Protein AF-A0A6M1LN65-F1 (afdb_monomer)

Foldseek 3Di:
DPPPPQLVVLQPDDPVVLLVVLLVLLVVLQVVCCVPVNLEAPPQQVSQQVSLLVSCSRHNLVSSLSSQVNSLVCSCVRRQDDDPPDDGDDPVVVCCSVVSSVVSNVSSVVSRVVNVVVVVVVVD

InterPro domains:
  IPR025201 Sensor protein KdpD, transmembrane domain [PF13493] (20-112)
  IPR038318 KdpD, transmembrane domain superfamily [G3DSA:1.20.120.620] (16-117)

Structure (mmCIF, N/CA/C/O backbone):
data_AF-A0A6M1LN65-F1
#
_entry.id   AF-A0A6M1LN65-F1
#
loop_
_atom_site.group_PDB
_atom_site.id
_atom_site.type_symbol
_atom_site.label_atom_id
_atom_site.label_alt_id
_atom_site.label_comp_id
_atom_site.label_asym_id
_atom_site.label_entity_id
_atom_site.label_seq_id
_atom_site.pdbx_PDB_ins_code
_atom_site.Cartn_x
_atom_site.Cartn_y
_atom_site.Cartn_z
_atom_site.occupancy
_atom_site.B_iso_or_equiv
_atom_site.auth_seq_id
_atom_site.auth_comp_id
_atom_site.auth_asym_id
_atom_site.auth_atom_id
_atom_site.pdbx_PDB_model_num
ATOM 1 N N . MET A 1 1 ? -26.475 15.615 11.335 1.00 43.66 1 MET A N 1
ATOM 2 C CA . MET A 1 1 ? -25.288 14.949 11.918 1.00 43.66 1 MET A CA 1
ATOM 3 C C . MET A 1 1 ? -25.515 13.437 11.875 1.00 43.66 1 MET A C 1
ATOM 5 O O . MET A 1 1 ? -26.125 12.902 12.783 1.00 43.66 1 MET A O 1
ATOM 9 N N . THR A 1 2 ? -25.137 12.756 10.789 1.00 49.88 2 THR A N 1
ATOM 10 C CA . THR A 1 2 ? -25.437 11.315 10.561 1.00 49.88 2 THR A CA 1
ATOM 11 C C . THR A 1 2 ? -24.283 10.560 9.874 1.00 49.88 2 THR A C 1
ATOM 13 O O . THR A 1 2 ? -24.474 9.468 9.353 1.00 49.88 2 THR A O 1
ATOM 16 N N . GLY A 1 3 ? -23.068 11.126 9.862 1.00 47.81 3 GLY A N 1
ATOM 17 C CA . GLY A 1 3 ? -21.916 10.560 9.139 1.00 47.81 3 GLY A CA 1
ATOM 18 C C . GLY A 1 3 ? -20.999 9.630 9.947 1.00 47.81 3 GLY A C 1
ATOM 19 O O . GLY A 1 3 ? -20.240 8.872 9.352 1.00 47.81 3 GLY A O 1
ATOM 20 N N . GLY A 1 4 ? -2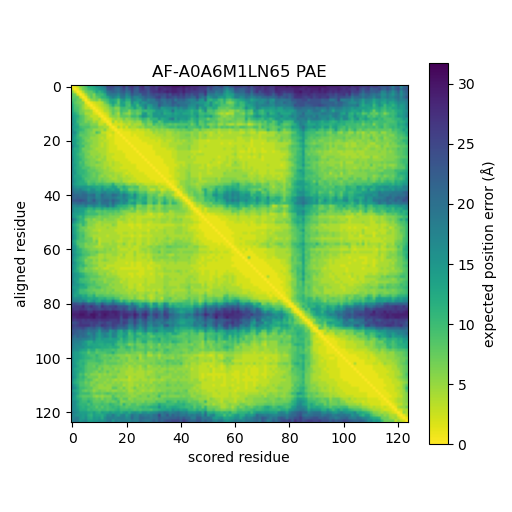1.056 9.654 11.285 1.00 52.62 4 GLY A N 1
ATOM 21 C CA . GLY A 1 4 ? -20.113 8.906 12.136 1.00 52.62 4 GLY A CA 1
ATOM 22 C C . GLY A 1 4 ? -20.370 7.394 12.206 1.00 52.62 4 GLY A C 1
ATOM 23 O O . GLY A 1 4 ? -19.439 6.604 12.357 1.00 52.62 4 GLY A O 1
ATOM 24 N N . SER A 1 5 ? -21.624 6.965 12.035 1.00 58.03 5 SER A N 1
ATOM 25 C CA . SER A 1 5 ? -22.054 5.577 12.261 1.00 58.03 5 SER A CA 1
ATOM 26 C C . SER A 1 5 ? -21.466 4.584 11.249 1.00 58.03 5 SER A C 1
ATOM 28 O O . SER A 1 5 ? -21.145 3.449 11.603 1.00 58.03 5 SER A O 1
ATOM 30 N N . SER A 1 6 ? -21.291 5.002 9.991 1.00 61.94 6 SER A N 1
ATOM 31 C CA . SER A 1 6 ? -20.854 4.111 8.905 1.00 61.94 6 SER A CA 1
ATOM 32 C C . SER A 1 6 ? -19.365 3.761 8.967 1.00 61.94 6 SER A C 1
ATOM 34 O O . SER A 1 6 ? -18.988 2.637 8.634 1.00 61.94 6 SER A O 1
ATOM 36 N N . LEU A 1 7 ? -18.519 4.680 9.444 1.00 59.16 7 LEU A N 1
ATOM 37 C CA . LEU A 1 7 ? -17.071 4.457 9.562 1.00 59.16 7 LEU A CA 1
ATOM 38 C C . LEU A 1 7 ? -16.752 3.413 10.640 1.00 59.16 7 LEU A C 1
ATOM 40 O O . LEU A 1 7 ? -15.980 2.478 10.417 1.00 59.16 7 LEU A O 1
ATOM 44 N N . LEU A 1 8 ? -17.428 3.506 11.787 1.00 63.25 8 LEU A N 1
ATOM 45 C CA . LEU A 1 8 ? -17.297 2.529 12.868 1.00 63.25 8 LEU A CA 1
ATOM 46 C C . LEU A 1 8 ? -17.905 1.168 12.499 1.00 63.25 8 LEU A C 1
ATOM 48 O O . LEU A 1 8 ? -17.381 0.135 12.913 1.00 63.25 8 LEU A O 1
ATOM 52 N N . ALA A 1 9 ? -18.972 1.139 11.693 1.00 68.31 9 ALA A N 1
ATOM 53 C CA . ALA A 1 9 ? -19.593 -0.107 11.242 1.00 68.31 9 ALA A CA 1
ATOM 54 C C . ALA A 1 9 ? -18.656 -0.939 10.346 1.00 68.31 9 ALA A C 1
ATOM 56 O O . ALA A 1 9 ? -18.537 -2.154 10.533 1.00 68.31 9 ALA A O 1
ATOM 57 N N . MET A 1 10 ? -17.919 -0.303 9.428 1.00 67.12 10 MET A N 1
ATOM 58 C CA . MET A 1 10 ? -16.920 -0.995 8.599 1.00 67.12 10 MET A CA 1
ATOM 59 C C . MET A 1 10 ? -15.764 -1.558 9.441 1.00 67.12 10 MET A C 1
ATOM 61 O O . MET A 1 10 ? -15.324 -2.692 9.221 1.00 67.12 10 MET A O 1
ATOM 65 N N . ARG A 1 11 ? -15.363 -0.834 10.497 1.00 68.88 11 ARG A N 1
ATOM 66 C CA . ARG A 1 11 ? -14.408 -1.290 11.521 1.00 68.88 11 ARG A CA 1
ATOM 67 C C . ARG A 1 11 ? -14.947 -2.362 12.477 1.00 68.88 11 ARG A C 1
ATOM 69 O O . ARG A 1 11 ? -14.202 -2.788 13.361 1.00 68.88 11 ARG A O 1
ATOM 76 N N . ARG A 1 12 ? -16.176 -2.862 12.308 1.00 70.50 12 ARG A N 1
ATOM 77 C CA . ARG A 1 12 ? -16.724 -4.014 13.061 1.00 70.50 12 ARG A CA 1
ATOM 78 C C . ARG A 1 12 ? -16.833 -5.296 12.235 1.00 70.50 12 ARG A C 1
ATOM 80 O O . ARG A 1 12 ? -17.081 -6.358 12.794 1.00 70.50 12 ARG A O 1
ATOM 87 N N . LEU A 1 13 ? -16.578 -5.240 10.926 1.00 74.25 13 LEU A N 1
ATOM 88 C CA . LEU A 1 13 ? -16.594 -6.426 10.064 1.00 74.25 13 LEU A CA 1
ATOM 89 C C . LEU A 1 13 ? -15.501 -7.438 10.461 1.00 74.25 13 LEU A C 1
ATOM 91 O O . LEU A 1 13 ? -14.431 -7.029 10.915 1.00 74.25 13 LEU A O 1
ATOM 95 N N . PRO A 1 14 ? -15.698 -8.750 10.261 1.00 80.69 14 PRO A N 1
ATOM 96 C CA . PRO A 1 14 ? -14.643 -9.734 10.491 1.00 80.69 14 PRO A CA 1
ATOM 97 C C . PRO A 1 14 ? -13.422 -9.439 9.607 1.00 80.69 14 PRO A C 1
ATOM 99 O O . PRO A 1 14 ? -13.568 -9.022 8.454 1.00 80.69 14 PRO A O 1
ATOM 102 N N . ARG A 1 15 ? -12.213 -9.666 10.144 1.00 76.62 15 ARG A N 1
ATOM 103 C CA . ARG A 1 15 ? -10.931 -9.294 9.504 1.00 76.62 15 ARG A CA 1
ATOM 104 C C . ARG A 1 15 ? -10.831 -9.761 8.045 1.00 76.62 15 ARG A C 1
ATOM 106 O O . ARG A 1 15 ? -10.432 -8.977 7.193 1.00 76.62 15 ARG A O 1
ATOM 113 N N . GLY A 1 16 ? -11.292 -10.978 7.741 1.00 79.31 16 GLY A N 1
ATOM 114 C CA . GLY A 1 16 ? -11.280 -11.526 6.378 1.00 79.31 16 GLY A CA 1
ATOM 115 C C . GLY A 1 16 ? -12.089 -10.707 5.364 1.00 79.31 16 GLY A C 1
ATOM 116 O O . GLY A 1 16 ? -11.608 -10.452 4.265 1.00 79.31 16 GLY A O 1
ATOM 117 N N . ARG A 1 17 ? -13.279 -10.211 5.739 1.00 84.00 17 ARG A N 1
ATOM 118 C CA . ARG A 1 17 ? -14.097 -9.370 4.843 1.00 84.00 17 ARG A CA 1
ATOM 119 C C . ARG A 1 17 ? -13.441 -8.019 4.583 1.00 84.00 17 ARG A C 1
ATOM 121 O O . ARG A 1 17 ? -13.524 -7.515 3.471 1.00 84.00 17 ARG A O 1
ATOM 128 N N . ARG A 1 18 ? -12.752 -7.453 5.577 1.00 82.94 18 ARG A N 1
ATOM 129 C CA . ARG A 1 18 ? -12.020 -6.192 5.398 1.00 82.94 18 ARG A CA 1
ATOM 130 C C . ARG A 1 18 ? -10.836 -6.348 4.454 1.00 82.94 18 ARG A C 1
ATOM 132 O O . ARG A 1 18 ? -10.652 -5.497 3.596 1.00 82.94 18 ARG A O 1
ATOM 139 N N . CYS A 1 19 ? -10.083 -7.443 4.560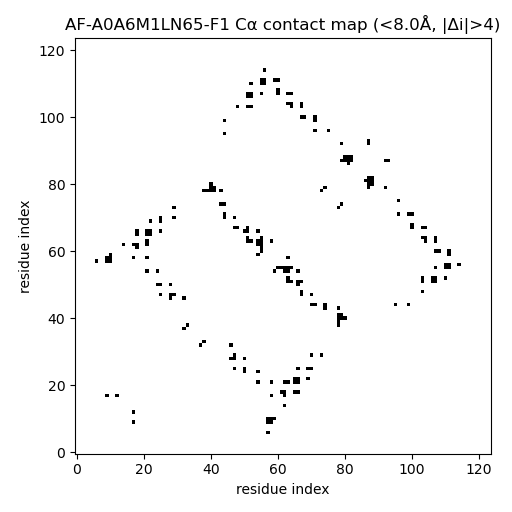 1.00 82.56 19 CYS A N 1
ATOM 140 C CA . CYS A 1 19 ? -9.011 -7.729 3.606 1.00 82.56 19 CYS A CA 1
ATOM 141 C C . CYS A 1 19 ? -9.554 -7.952 2.188 1.00 82.56 19 CYS A C 1
ATOM 143 O O . CYS A 1 19 ? -8.933 -7.5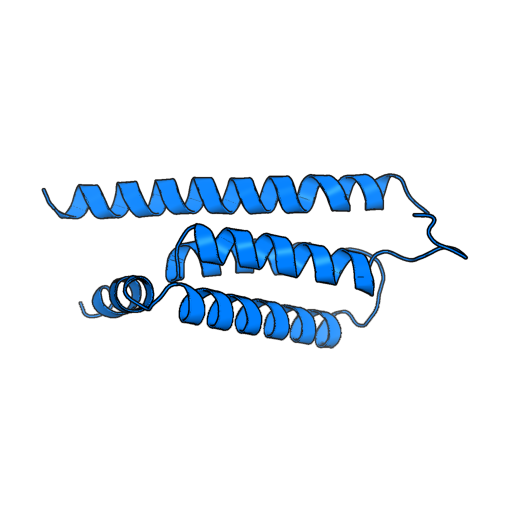13 1.229 1.00 82.56 19 CYS A O 1
ATOM 145 N N . LEU A 1 20 ? -10.733 -8.567 2.047 1.00 87.00 20 LEU A N 1
ATOM 146 C CA . LEU A 1 20 ? -11.382 -8.741 0.745 1.00 87.00 20 LEU A CA 1
ATOM 147 C C . LEU A 1 20 ? -11.793 -7.390 0.139 1.00 87.00 20 LEU A C 1
ATOM 149 O O . LEU A 1 20 ? -11.504 -7.132 -1.024 1.00 87.00 20 LEU A O 1
ATOM 153 N N . ILE A 1 21 ? -12.382 -6.491 0.935 1.00 86.38 21 ILE A N 1
ATOM 154 C CA . ILE A 1 21 ? -12.697 -5.123 0.491 1.00 86.38 21 ILE A CA 1
ATOM 155 C C . ILE A 1 21 ? -11.413 -4.382 0.095 1.00 86.38 21 ILE A C 1
ATOM 157 O O . ILE A 1 21 ? -11.362 -3.797 -0.981 1.00 86.38 21 ILE A O 1
ATOM 161 N N . ALA A 1 22 ? -10.363 -4.458 0.916 1.00 85.88 22 ALA A N 1
ATOM 162 C CA . ALA A 1 22 ? -9.057 -3.878 0.608 1.00 85.88 22 ALA A CA 1
ATOM 163 C C . ALA A 1 22 ? -8.484 -4.414 -0.718 1.00 85.88 22 ALA A C 1
ATOM 165 O O . ALA A 1 22 ? -8.005 -3.636 -1.540 1.00 85.88 22 ALA A O 1
ATOM 166 N N . ALA A 1 23 ? -8.594 -5.724 -0.963 1.00 86.44 23 ALA A N 1
ATOM 167 C CA . ALA A 1 23 ? -8.171 -6.341 -2.217 1.00 86.44 23 ALA A CA 1
ATOM 168 C C . ALA A 1 23 ? -8.934 -5.767 -3.417 1.00 86.44 23 ALA A C 1
ATOM 170 O O . ALA A 1 23 ? -8.320 -5.377 -4.406 1.00 86.44 23 ALA A O 1
ATOM 171 N N . VAL A 1 24 ? -10.264 -5.668 -3.318 1.00 90.44 24 VAL A N 1
ATOM 172 C CA . VAL A 1 24 ? -11.112 -5.111 -4.382 1.00 90.44 24 VAL A CA 1
ATOM 173 C C . VAL A 1 24 ? -10.754 -3.652 -4.661 1.00 90.44 24 VAL A C 1
ATOM 175 O O . VAL A 1 24 ? -10.602 -3.275 -5.817 1.00 90.44 24 VAL A O 1
ATOM 178 N N . VAL A 1 25 ? -10.558 -2.838 -3.622 1.00 88.62 25 VAL A N 1
ATOM 179 C CA . VAL A 1 25 ? -10.170 -1.424 -3.754 1.00 88.62 25 VAL A CA 1
ATOM 180 C C . VAL A 1 25 ? -8.838 -1.282 -4.496 1.00 88.62 25 VAL A C 1
ATOM 182 O O . VAL A 1 25 ? -8.722 -0.468 -5.415 1.00 88.62 25 VAL A O 1
ATOM 185 N N . ILE A 1 26 ? -7.843 -2.100 -4.148 1.00 87.56 26 ILE A N 1
ATOM 186 C CA . ILE A 1 26 ? -6.539 -2.102 -4.820 1.00 87.56 26 ILE A CA 1
ATOM 187 C C . ILE A 1 26 ? -6.651 -2.584 -6.267 1.00 87.56 26 ILE A C 1
ATOM 189 O O . ILE A 1 26 ? -6.082 -1.949 -7.152 1.00 87.56 26 ILE A O 1
ATOM 193 N N . LEU A 1 27 ? -7.429 -3.635 -6.536 1.00 87.31 27 LEU A N 1
ATOM 194 C CA . LEU A 1 27 ? -7.664 -4.128 -7.896 1.00 87.31 27 LEU A CA 1
ATOM 195 C C . LEU A 1 27 ? -8.355 -3.085 -8.780 1.00 87.31 27 LEU A C 1
ATOM 197 O O . LEU A 1 27 ? -7.954 -2.886 -9.924 1.00 87.31 27 LEU A O 1
ATOM 201 N N . VAL A 1 28 ? -9.353 -2.377 -8.248 1.00 89.00 28 VAL A N 1
ATOM 202 C CA . VAL A 1 28 ? -10.030 -1.284 -8.962 1.00 89.00 28 VAL A CA 1
ATOM 203 C C . VAL A 1 28 ? -9.057 -0.141 -9.242 1.00 89.00 28 VAL A C 1
ATOM 205 O O . VAL A 1 28 ? -9.050 0.404 -10.341 1.00 89.00 28 VAL A O 1
ATOM 208 N N . THR A 1 29 ? -8.192 0.188 -8.284 1.00 87.25 29 THR A N 1
ATOM 209 C CA . THR A 1 29 ? -7.173 1.237 -8.443 1.00 87.25 29 THR A CA 1
ATOM 210 C C . THR A 1 29 ? -6.140 0.853 -9.494 1.00 87.25 29 THR A C 1
ATOM 212 O O . THR A 1 29 ? -5.767 1.678 -10.325 1.00 87.25 29 THR A O 1
ATOM 215 N N . PHE A 1 30 ? -5.719 -0.411 -9.504 1.00 84.25 30 PHE A N 1
ATOM 216 C CA . PHE A 1 30 ? -4.845 -0.963 -10.530 1.00 84.25 30 PHE A CA 1
ATOM 217 C C . PHE A 1 30 ? -5.501 -0.881 -11.914 1.00 84.25 30 PHE A C 1
ATOM 219 O O . PHE A 1 30 ? -4.899 -0.349 -12.844 1.00 84.25 30 PHE A O 1
ATOM 226 N N . ALA A 1 31 ? -6.750 -1.335 -12.047 1.00 85.94 31 ALA A N 1
ATOM 227 C CA . ALA A 1 31 ? -7.488 -1.271 -13.307 1.00 85.94 31 ALA A CA 1
ATOM 228 C C . ALA A 1 31 ? -7.648 0.174 -13.803 1.00 85.94 31 ALA A C 1
ATOM 230 O O . ALA A 1 31 ? -7.434 0.451 -14.981 1.00 85.94 31 ALA A O 1
ATOM 231 N N . LEU A 1 32 ? -7.955 1.108 -12.898 1.00 85.81 32 LEU A N 1
ATOM 232 C CA . LEU A 1 32 ? -8.073 2.529 -13.214 1.00 85.81 32 LEU A CA 1
ATOM 233 C C . LEU A 1 32 ? -6.731 3.124 -13.664 1.00 85.81 32 LEU A C 1
ATOM 235 O O . LEU A 1 32 ? -6.683 3.854 -14.650 1.00 85.81 32 LEU A O 1
ATOM 239 N N . ARG A 1 33 ? -5.629 2.768 -12.993 1.00 83.62 33 ARG A N 1
ATOM 240 C CA . ARG A 1 33 ? -4.271 3.168 -13.392 1.00 83.62 33 ARG A CA 1
ATOM 241 C C . ARG A 1 33 ? -3.966 2.699 -14.807 1.00 83.62 33 ARG A C 1
ATOM 243 O O . ARG A 1 33 ? -3.520 3.504 -15.619 1.00 83.62 33 ARG A O 1
ATOM 250 N N . VAL A 1 34 ? -4.214 1.423 -15.104 1.00 82.88 34 VAL A N 1
ATOM 251 C CA . VAL A 1 34 ? -3.983 0.849 -16.439 1.00 82.88 34 VAL A CA 1
ATOM 252 C C . VAL A 1 34 ? -4.866 1.524 -17.489 1.00 82.88 34 VAL A C 1
ATOM 254 O O . VAL A 1 34 ? -4.390 1.814 -18.581 1.00 82.88 34 VAL A O 1
ATOM 257 N N . ALA A 1 35 ? -6.121 1.837 -17.164 1.00 85.50 35 ALA A N 1
ATOM 258 C CA . ALA A 1 35 ? -7.027 2.514 -18.087 1.00 85.50 35 ALA A CA 1
ATOM 259 C C . ALA A 1 35 ? -6.591 3.955 -18.423 1.00 85.50 35 ALA A C 1
ATOM 261 O O . ALA A 1 35 ? -6.795 4.395 -19.550 1.00 85.50 35 ALA A O 1
ATOM 262 N N . ILE A 1 36 ? -5.996 4.685 -17.470 1.00 83.44 36 ILE A N 1
ATOM 263 C CA . ILE A 1 36 ? -5.606 6.096 -17.649 1.00 83.44 36 ILE A CA 1
ATOM 264 C C . ILE A 1 36 ? -4.196 6.234 -18.239 1.00 83.44 36 ILE A C 1
ATOM 266 O O . ILE A 1 36 ? -3.981 7.035 -19.144 1.00 83.44 36 ILE A O 1
ATOM 270 N N . LEU A 1 37 ? -3.227 5.487 -17.705 1.00 79.38 37 LEU A N 1
ATOM 271 C CA . LEU A 1 37 ? -1.795 5.637 -18.012 1.00 79.38 37 LEU A CA 1
ATOM 272 C C . LEU A 1 37 ? -1.262 4.522 -18.926 1.00 79.38 37 LEU A C 1
ATOM 274 O O . LEU A 1 37 ? -0.096 4.535 -19.320 1.00 79.38 37 LEU A O 1
ATOM 278 N N . GLY A 1 38 ? -2.095 3.535 -19.259 1.00 75.06 38 GLY A N 1
ATOM 279 C CA . GLY A 1 38 ? -1.680 2.361 -20.017 1.00 75.06 38 GLY A CA 1
ATOM 280 C C . GLY A 1 38 ? -0.709 1.465 -19.243 1.00 75.06 38 GLY A C 1
ATOM 281 O O . GLY A 1 38 ? -0.597 1.515 -18.014 1.00 75.06 38 GLY A O 1
ATOM 282 N N . TRP A 1 39 ? 0.020 0.635 -19.988 1.00 75.56 39 TRP A N 1
ATOM 283 C CA . TRP A 1 39 ? 1.047 -0.283 -19.477 1.00 75.56 39 TRP A CA 1
ATOM 284 C C . TRP A 1 39 ? 2.433 0.362 -19.359 1.00 75.56 39 TRP A C 1
ATOM 286 O O . TRP A 1 39 ? 3.436 -0.340 -19.318 1.00 75.56 39 TRP A O 1
ATOM 296 N N . GLN A 1 40 ? 2.510 1.695 -19.323 1.00 68.12 40 GLN A N 1
ATOM 297 C CA . GLN A 1 40 ? 3.798 2.380 -19.316 1.00 68.12 40 GLN A CA 1
ATOM 298 C C . GLN A 1 40 ? 4.584 2.081 -18.022 1.00 68.12 40 GLN A C 1
ATOM 300 O O . GLN A 1 40 ? 3.998 2.158 -16.926 1.00 68.12 40 GLN A O 1
ATOM 305 N N . PRO A 1 41 ? 5.884 1.748 -18.138 1.00 62.97 41 PRO A N 1
ATOM 306 C CA . PRO A 1 41 ? 6.796 1.690 -17.005 1.00 62.97 41 PRO A CA 1
ATOM 307 C C . PRO A 1 41 ? 7.053 3.116 -16.492 1.00 62.97 41 PRO A C 1
ATOM 309 O O . PRO A 1 41 ? 7.199 4.058 -17.270 1.00 62.97 41 PRO A O 1
ATOM 312 N N . GLY A 1 42 ? 7.035 3.292 -15.169 1.00 60.44 42 GLY A N 1
ATOM 313 C CA . GLY A 1 42 ? 7.157 4.598 -14.504 1.00 60.44 42 GLY A CA 1
ATOM 314 C C . GLY A 1 42 ? 5.887 5.060 -13.772 1.00 60.44 42 GLY A C 1
ATOM 315 O O . GLY A 1 42 ? 4.757 4.720 -14.128 1.00 60.44 42 GLY A O 1
ATOM 316 N N . GLY A 1 43 ? 6.066 5.788 -12.661 1.00 61.53 43 GLY A N 1
ATOM 317 C CA . GLY A 1 43 ? 4.963 6.331 -11.844 1.00 61.53 43 GLY A CA 1
ATOM 318 C C . GLY A 1 43 ? 4.030 5.283 -11.214 1.00 61.53 43 GLY A C 1
ATOM 319 O O . GLY A 1 43 ? 2.955 5.627 -10.724 1.00 61.53 43 GLY A O 1
ATOM 320 N N . ALA A 1 44 ? 4.427 4.007 -11.220 1.00 62.41 44 ALA A N 1
ATOM 321 C CA . ALA A 1 44 ? 3.597 2.851 -10.882 1.00 62.41 44 ALA A CA 1
ATOM 322 C C . ALA A 1 44 ? 2.946 2.926 -9.495 1.00 62.41 44 ALA A C 1
ATOM 324 O O . ALA A 1 44 ? 1.823 2.472 -9.317 1.00 62.41 44 ALA A O 1
ATOM 325 N N . TYR A 1 45 ? 3.635 3.526 -8.531 1.00 65.56 45 TYR A N 1
ATOM 326 C CA . TYR A 1 45 ? 3.302 3.442 -7.111 1.00 65.56 45 TYR A CA 1
ATOM 327 C C . TYR A 1 45 ? 2.416 4.591 -6.596 1.00 65.56 45 TYR A C 1
ATOM 329 O O . TYR A 1 45 ? 1.752 4.456 -5.567 1.00 65.56 45 TYR A O 1
ATOM 337 N N . LEU A 1 46 ? 2.370 5.714 -7.323 1.00 71.19 46 LEU A N 1
ATOM 338 C CA . LEU A 1 46 ? 1.671 6.944 -6.925 1.00 71.19 46 LEU A CA 1
ATOM 339 C C . LEU A 1 46 ? 0.177 6.761 -6.598 1.00 71.19 46 LEU A C 1
ATOM 341 O O . LEU A 1 46 ? -0.240 7.249 -5.549 1.00 71.19 46 LEU A O 1
ATOM 345 N N . PRO A 1 47 ? -0.640 6.064 -7.414 1.00 77.62 47 PRO A N 1
ATOM 346 C CA . PRO A 1 47 ? -2.069 5.932 -7.128 1.00 77.62 47 PRO A CA 1
ATOM 347 C C . PRO A 1 47 ? -2.367 4.953 -5.983 1.00 77.62 47 PRO A C 1
ATOM 349 O O . PRO A 1 47 ? -3.435 5.022 -5.376 1.00 77.62 47 PRO A O 1
ATOM 352 N N . PHE A 1 48 ? -1.432 4.060 -5.647 1.00 78.50 48 PHE A N 1
ATOM 353 C CA . PHE A 1 48 ? -1.636 3.072 -4.588 1.00 78.50 48 PHE A CA 1
ATOM 354 C C . PHE A 1 48 ? -1.489 3.676 -3.191 1.00 78.50 48 PHE A C 1
ATOM 356 O O . PHE A 1 48 ? -2.211 3.276 -2.282 1.00 78.50 48 PHE A O 1
ATOM 363 N N . LEU A 1 49 ? -0.618 4.672 -3.012 1.00 80.62 49 LEU A N 1
ATOM 364 C CA . LEU A 1 49 ? -0.381 5.315 -1.716 1.00 80.62 49 LEU A CA 1
ATOM 365 C C . LEU A 1 49 ? -1.640 5.970 -1.102 1.00 80.62 49 LEU A C 1
ATOM 367 O O . LEU A 1 49 ? -1.978 5.623 0.033 1.00 80.62 49 LEU A O 1
ATOM 371 N N . PRO A 1 50 ? -2.393 6.847 -1.802 1.00 83.25 50 PRO A N 1
ATOM 372 C CA . PRO A 1 50 ? -3.619 7.422 -1.245 1.00 83.25 50 PRO A CA 1
ATOM 373 C C . PRO A 1 50 ? -4.679 6.353 -0.968 1.00 83.25 50 PRO A C 1
ATOM 375 O O . PRO A 1 50 ? -5.443 6.477 -0.012 1.00 83.25 50 PRO A O 1
ATOM 378 N N . MET A 1 51 ? -4.696 5.269 -1.746 1.00 85.75 51 MET A N 1
ATOM 379 C CA . MET A 1 51 ? -5.624 4.167 -1.510 1.00 85.75 51 MET A CA 1
ATOM 380 C C . MET A 1 51 ? -5.251 3.331 -0.295 1.00 85.75 51 MET A C 1
ATOM 382 O O . MET A 1 51 ? -6.144 2.947 0.454 1.00 85.75 51 MET A O 1
ATOM 386 N N . VAL A 1 52 ? -3.966 3.118 -0.012 1.00 85.81 52 VAL A N 1
ATOM 387 C CA . VAL A 1 52 ? -3.520 2.510 1.251 1.00 85.81 52 VAL A CA 1
ATOM 388 C C . VAL A 1 52 ? -3.978 3.349 2.442 1.00 85.81 52 VAL A C 1
ATOM 390 O O . VAL A 1 52 ? -4.543 2.802 3.392 1.00 85.81 52 VAL A O 1
ATOM 393 N N . VAL A 1 53 ? -3.805 4.672 2.378 1.00 86.19 53 VAL A N 1
ATOM 394 C CA . VAL A 1 53 ? -4.269 5.590 3.430 1.00 86.19 53 VAL A CA 1
ATOM 395 C C . VAL A 1 53 ? -5.783 5.481 3.602 1.00 86.19 53 VAL A C 1
ATOM 397 O O . VAL A 1 53 ? -6.250 5.215 4.708 1.00 86.19 53 VAL A O 1
ATOM 400 N N . LEU A 1 54 ? -6.553 5.576 2.514 1.00 87.00 54 LEU A N 1
ATOM 401 C CA . LEU A 1 54 ? -8.013 5.464 2.551 1.00 87.00 54 LEU A CA 1
ATOM 402 C C . LEU A 1 54 ? -8.469 4.126 3.153 1.00 87.00 54 LEU A C 1
ATOM 404 O O . LEU A 1 54 ? -9.337 4.087 4.024 1.00 87.00 54 LEU A O 1
ATOM 408 N N . THR A 1 55 ? -7.844 3.027 2.736 1.00 86.19 55 THR A N 1
ATOM 409 C CA . THR A 1 55 ? -8.141 1.684 3.247 1.00 86.19 55 THR A CA 1
ATOM 410 C C . THR A 1 55 ? -7.840 1.589 4.743 1.00 86.19 55 THR A C 1
ATOM 412 O O . THR A 1 55 ? -8.612 0.992 5.494 1.00 86.19 55 THR A O 1
ATOM 415 N N . THR A 1 56 ? -6.759 2.225 5.196 1.00 86.25 56 THR A N 1
ATOM 416 C CA . THR A 1 56 ? -6.366 2.249 6.609 1.00 86.25 56 THR A CA 1
ATOM 417 C C . THR A 1 56 ? -7.342 3.057 7.461 1.00 86.25 56 THR A C 1
ATOM 419 O O . THR A 1 56 ? -7.782 2.579 8.508 1.00 86.25 56 THR A O 1
ATOM 422 N N . VAL A 1 57 ? -7.762 4.235 6.987 1.00 85.56 57 VAL A N 1
ATOM 423 C CA . VAL A 1 57 ? -8.788 5.050 7.659 1.00 85.56 57 VAL A CA 1
ATOM 424 C C . VAL A 1 57 ? -10.079 4.244 7.836 1.00 85.56 57 VAL A C 1
ATOM 426 O O . VAL A 1 57 ? -10.601 4.133 8.947 1.00 85.56 57 VAL A O 1
ATOM 429 N N . LEU A 1 58 ? -10.572 3.637 6.752 1.00 84.25 58 LEU A N 1
ATOM 430 C CA . LEU A 1 58 ? -11.894 3.005 6.710 1.00 84.25 58 LEU A CA 1
ATOM 431 C C . LEU A 1 58 ? -11.945 1.623 7.378 1.00 84.25 58 LEU A C 1
ATOM 433 O O . LEU A 1 58 ? -12.942 1.274 8.010 1.00 84.25 58 LEU A O 1
ATOM 437 N N . LEU A 1 59 ? -10.900 0.808 7.221 1.00 84.06 59 LEU A N 1
ATOM 438 C CA . LEU A 1 59 ? -10.922 -0.614 7.592 1.00 84.06 59 LEU A CA 1
ATOM 439 C C . LEU A 1 59 ? -9.958 -0.959 8.739 1.00 84.06 59 LEU A C 1
ATOM 441 O O . LEU A 1 59 ? -10.144 -1.991 9.402 1.00 84.06 59 LEU A O 1
ATOM 445 N N . GLY A 1 60 ? -8.984 -0.085 9.000 1.00 85.00 60 GLY A N 1
ATOM 446 C CA . GLY A 1 60 ? -7.958 -0.213 10.032 1.00 85.00 60 GLY A CA 1
ATOM 447 C C . GLY A 1 60 ? -6.581 -0.612 9.503 1.00 85.00 60 GLY A C 1
ATOM 448 O O . GLY A 1 60 ? -6.401 -0.920 8.323 1.00 85.00 60 GLY A O 1
ATOM 449 N N . LEU A 1 61 ? -5.614 -0.659 10.420 1.00 86.25 61 LEU A N 1
ATOM 450 C CA . LEU A 1 61 ? -4.205 -0.938 10.132 1.00 86.25 61 LEU A CA 1
ATOM 451 C C . LEU A 1 61 ? -3.950 -2.238 9.359 1.00 86.25 61 LEU A C 1
ATOM 453 O O . LEU A 1 61 ? -3.241 -2.224 8.360 1.00 86.25 61 LEU A O 1
ATOM 457 N N . ALA A 1 62 ? -4.510 -3.370 9.799 1.00 86.25 62 ALA A N 1
ATOM 458 C CA . ALA A 1 62 ? -4.216 -4.663 9.169 1.00 86.25 62 ALA A CA 1
ATOM 459 C C . ALA A 1 62 ? -4.678 -4.735 7.692 1.00 86.25 62 ALA A C 1
ATOM 461 O O . ALA A 1 62 ? -3.874 -5.120 6.843 1.00 86.25 62 ALA A O 1
ATOM 462 N N . PRO A 1 63 ? -5.912 -4.318 7.340 1.00 86.12 63 PRO A N 1
ATOM 463 C CA . PRO A 1 63 ? -6.323 -4.158 5.943 1.00 86.12 63 PRO A CA 1
ATOM 464 C C . PRO A 1 63 ? -5.488 -3.134 5.164 1.00 86.12 63 PRO A C 1
ATOM 466 O O . PRO A 1 63 ? -5.222 -3.353 3.987 1.00 86.12 63 PRO A O 1
ATOM 469 N N . GLY A 1 64 ? -5.057 -2.046 5.812 1.00 84.25 64 GLY A N 1
ATOM 470 C CA . GLY A 1 64 ? -4.166 -1.043 5.225 1.00 84.25 64 GLY A CA 1
ATOM 471 C C . GLY A 1 64 ? -2.801 -1.608 4.829 1.00 84.25 64 GLY A C 1
ATOM 472 O O . GLY A 1 64 ? -2.360 -1.444 3.694 1.00 84.25 64 GLY A O 1
ATOM 473 N N . LEU A 1 65 ? -2.165 -2.360 5.730 1.00 88.31 65 LEU A N 1
ATOM 474 C CA . LEU A 1 65 ? -0.904 -3.058 5.460 1.00 88.31 65 LEU A CA 1
ATOM 475 C C . LEU A 1 65 ? -1.061 -4.121 4.369 1.00 88.31 65 LEU A C 1
ATOM 477 O O . LEU A 1 65 ? -0.198 -4.250 3.503 1.00 88.31 65 LEU A O 1
ATOM 481 N N . PHE A 1 66 ? -2.177 -4.854 4.372 1.00 87.94 66 PHE A N 1
ATOM 482 C CA . PHE A 1 66 ? -2.483 -5.808 3.308 1.00 87.94 66 PHE A CA 1
ATOM 483 C C . PHE A 1 66 ? -2.631 -5.111 1.947 1.00 87.94 66 PHE A C 1
ATOM 485 O O . PHE A 1 66 ? -2.069 -5.573 0.956 1.00 87.94 66 PHE A O 1
ATOM 492 N N . ALA A 1 67 ? -3.329 -3.974 1.903 1.00 85.94 67 ALA A N 1
ATOM 493 C CA . ALA A 1 67 ? -3.470 -3.164 0.698 1.00 85.94 67 ALA A CA 1
ATOM 494 C C . ALA A 1 67 ? -2.116 -2.640 0.193 1.00 85.94 67 ALA A C 1
ATOM 496 O O . ALA A 1 67 ? -1.865 -2.662 -1.011 1.00 85.94 67 ALA A O 1
ATOM 497 N N . ALA A 1 68 ? -1.228 -2.231 1.104 1.00 86.69 68 ALA A N 1
ATOM 498 C CA . ALA A 1 68 ? 0.125 -1.792 0.772 1.00 86.69 68 ALA A CA 1
ATOM 499 C C . ALA A 1 68 ? 0.951 -2.921 0.150 1.00 86.69 68 ALA A C 1
ATOM 501 O O . ALA A 1 68 ? 1.547 -2.735 -0.909 1.00 86.69 68 ALA A O 1
ATOM 502 N N . ALA A 1 69 ? 0.937 -4.104 0.771 1.00 88.25 69 ALA A N 1
ATOM 503 C CA . ALA A 1 69 ? 1.645 -5.277 0.270 1.00 88.25 69 ALA A CA 1
ATOM 504 C C . ALA A 1 69 ? 1.112 -5.726 -1.099 1.00 88.25 69 ALA A C 1
ATOM 506 O O . ALA A 1 69 ? 1.894 -6.012 -2.003 1.00 88.25 69 ALA A O 1
ATOM 507 N N . LEU A 1 70 ? -0.213 -5.748 -1.272 1.00 87.44 70 LEU A N 1
ATOM 508 C CA . LEU A 1 70 ? -0.841 -6.143 -2.530 1.00 87.44 70 LEU A CA 1
ATOM 509 C C . LEU A 1 70 ? -0.563 -5.128 -3.647 1.00 87.44 70 LEU A C 1
ATOM 511 O O . LEU A 1 70 ? -0.172 -5.523 -4.743 1.00 87.44 70 LEU A O 1
ATOM 515 N N . GLY A 1 71 ? -0.718 -3.830 -3.368 1.00 83.56 71 GLY A N 1
ATOM 516 C CA . GLY A 1 71 ? -0.418 -2.764 -4.325 1.00 83.56 71 GLY A CA 1
ATOM 517 C C . GLY A 1 71 ? 1.053 -2.763 -4.737 1.00 83.56 71 GLY A C 1
ATOM 518 O O . GLY A 1 71 ? 1.361 -2.633 -5.919 1.00 83.56 71 GLY A O 1
ATOM 519 N N . TRP A 1 72 ? 1.957 -3.001 -3.783 1.00 84.75 72 TRP A N 1
ATOM 520 C CA . TRP A 1 72 ? 3.379 -3.179 -4.058 1.00 84.75 72 TRP A CA 1
ATOM 521 C C . TRP A 1 72 ? 3.646 -4.384 -4.963 1.00 84.75 72 TRP A C 1
ATOM 523 O O . TRP A 1 72 ? 4.291 -4.231 -5.996 1.00 84.75 72 TRP A O 1
ATOM 533 N N . ALA A 1 73 ? 3.110 -5.559 -4.623 1.00 84.62 73 ALA A N 1
ATOM 534 C CA . ALA A 1 73 ? 3.305 -6.773 -5.411 1.00 84.62 73 ALA A CA 1
ATOM 535 C C . ALA A 1 73 ? 2.799 -6.607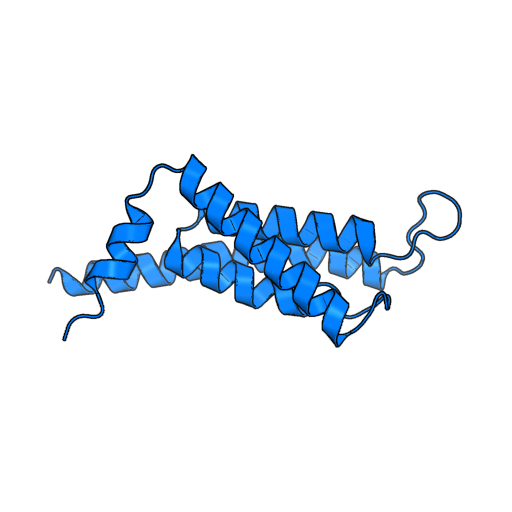 -6.852 1.00 84.62 73 ALA A C 1
ATOM 537 O O . ALA A 1 73 ? 3.492 -6.978 -7.796 1.00 84.62 73 ALA A O 1
ATOM 538 N N . MET A 1 74 ? 1.622 -6.000 -7.041 1.00 81.81 74 MET A N 1
ATOM 539 C CA . MET A 1 74 ? 1.098 -5.724 -8.382 1.00 81.81 74 MET A CA 1
ATOM 540 C C . MET A 1 74 ? 1.981 -4.742 -9.150 1.00 81.81 74 MET A C 1
ATOM 542 O O . MET A 1 74 ? 2.239 -4.958 -10.332 1.00 81.81 74 MET A O 1
ATOM 546 N N . ALA A 1 75 ? 2.464 -3.691 -8.487 1.00 76.94 75 ALA A N 1
ATOM 547 C CA . ALA A 1 75 ? 3.318 -2.705 -9.128 1.00 76.94 75 ALA A CA 1
ATOM 548 C C . ALA A 1 75 ? 4.676 -3.289 -9.548 1.00 76.94 75 ALA A C 1
ATOM 550 O O . ALA A 1 75 ? 5.125 -3.027 -10.661 1.00 76.94 75 ALA A O 1
ATOM 551 N N . VAL A 1 76 ? 5.279 -4.138 -8.712 1.00 77.69 76 VAL A N 1
ATOM 552 C CA . VAL A 1 76 ? 6.534 -4.830 -9.037 1.00 77.69 76 VAL A CA 1
ATOM 553 C C . VAL A 1 76 ? 6.345 -5.821 -10.183 1.00 77.69 76 VAL A C 1
ATOM 555 O O . VAL A 1 76 ? 7.152 -5.846 -11.101 1.00 77.69 76 VAL A O 1
ATOM 558 N N . VAL A 1 77 ? 5.280 -6.626 -10.166 1.00 76.88 77 VAL A N 1
ATOM 559 C CA . VAL A 1 77 ? 5.077 -7.670 -11.186 1.00 76.88 77 VAL A CA 1
ATOM 560 C C . VAL A 1 77 ? 4.739 -7.089 -12.562 1.00 76.88 77 VAL A C 1
ATOM 562 O O . VAL A 1 77 ? 5.149 -7.658 -13.570 1.00 76.88 77 VAL A O 1
ATOM 565 N N . TRP A 1 78 ? 3.980 -5.991 -12.620 1.00 73.06 78 TRP A N 1
ATOM 566 C CA . TRP A 1 78 ? 3.421 -5.493 -13.883 1.00 73.06 78 TRP A CA 1
ATOM 567 C C . TRP A 1 78 ? 4.069 -4.220 -14.426 1.00 73.06 78 TRP A C 1
ATOM 569 O O . TRP A 1 78 ? 3.945 -3.966 -15.622 1.00 73.06 78 TRP A O 1
ATOM 579 N N . PHE A 1 79 ? 4.705 -3.401 -13.585 1.00 70.00 79 PHE A N 1
ATOM 580 C CA . PHE A 1 79 ? 5.216 -2.089 -14.006 1.00 70.00 79 PHE A CA 1
ATOM 581 C C . PHE A 1 79 ? 6.724 -1.913 -13.843 1.00 70.00 79 PHE A C 1
ATOM 583 O O . PHE A 1 79 ? 7.252 -0.926 -14.352 1.00 70.00 79 PHE A O 1
ATOM 59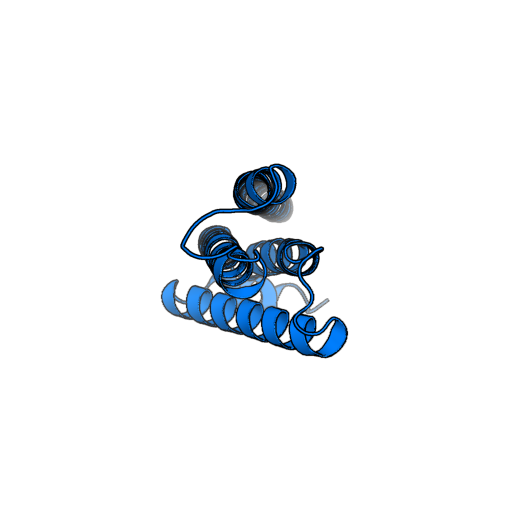0 N N . VAL A 1 80 ? 7.414 -2.833 -13.165 1.00 70.50 80 VAL A N 1
ATOM 591 C CA . VAL A 1 80 ? 8.881 -2.882 -13.175 1.00 70.50 80 VAL A CA 1
ATOM 592 C C . VAL A 1 80 ? 9.302 -3.704 -14.384 1.00 70.50 80 VAL A C 1
ATOM 594 O O . VAL A 1 80 ? 8.933 -4.870 -14.506 1.00 70.50 80 VAL A O 1
ATOM 597 N N . GLU A 1 81 ? 10.037 -3.083 -15.300 1.00 59.88 81 GLU A N 1
ATOM 598 C CA . GLU A 1 81 ? 10.393 -3.687 -16.581 1.00 59.88 81 GLU A CA 1
ATOM 599 C C . GLU A 1 81 ? 11.441 -4.804 -16.383 1.00 59.88 81 GLU A C 1
ATOM 601 O O . GLU A 1 81 ? 12.541 -4.538 -15.886 1.00 59.88 81 GLU A O 1
ATOM 606 N N . PRO A 1 82 ? 11.140 -6.074 -16.731 1.00 55.38 82 PRO A N 1
ATOM 607 C CA . PRO A 1 82 ? 12.120 -7.147 -16.647 1.00 55.38 82 PRO A CA 1
ATOM 608 C C . PRO A 1 82 ? 13.033 -7.092 -17.875 1.00 55.38 82 PRO A C 1
ATOM 610 O O . PRO A 1 82 ? 12.637 -7.483 -18.974 1.00 55.38 82 PRO A O 1
ATOM 613 N N . VAL A 1 83 ? 14.285 -6.662 -17.712 1.00 50.00 83 VAL A N 1
ATOM 614 C CA . VAL A 1 83 ? 15.253 -6.730 -18.816 1.00 50.00 83 VAL A CA 1
ATOM 615 C C . VAL A 1 83 ? 15.748 -8.163 -18.910 1.00 50.00 83 VAL A C 1
ATOM 617 O O . VAL A 1 83 ? 16.561 -8.582 -18.092 1.00 50.00 83 VAL A O 1
ATOM 620 N N . GLY A 1 84 ? 15.228 -8.925 -19.878 1.00 44.53 84 GLY 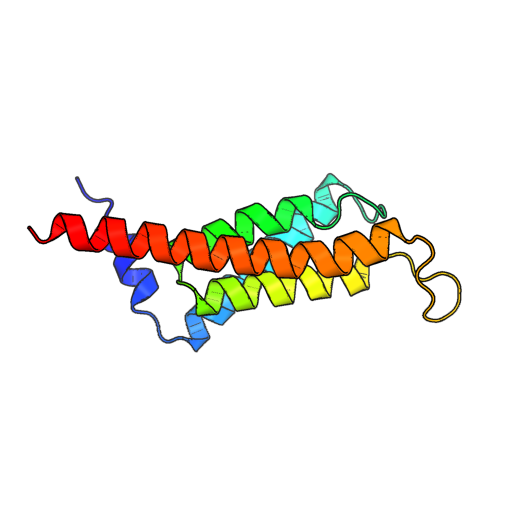A N 1
ATOM 621 C CA . GLY A 1 84 ? 15.771 -10.223 -20.294 1.00 44.53 84 GLY A CA 1
ATOM 622 C C . GLY A 1 84 ? 16.208 -11.125 -19.134 1.00 44.53 84 GLY A C 1
ATOM 623 O O . GLY A 1 84 ? 17.398 -11.299 -18.902 1.00 44.53 84 GLY A O 1
ATOM 624 N N . GLY A 1 85 ? 15.247 -11.702 -18.410 1.00 46.72 85 GLY A N 1
ATOM 625 C CA . GLY A 1 85 ? 15.516 -12.628 -17.306 1.00 46.72 85 GLY A CA 1
ATOM 626 C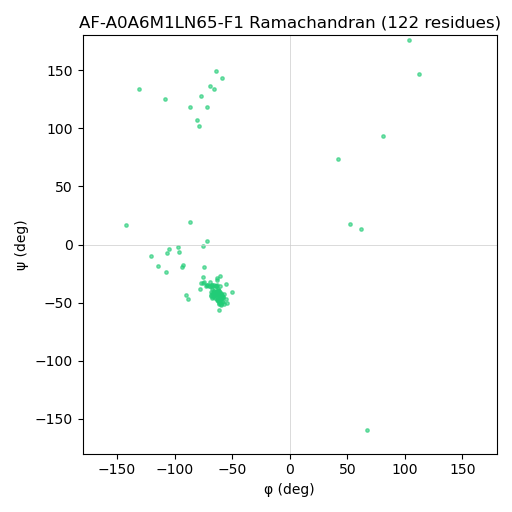 C . GLY A 1 85 ? 15.873 -11.925 -15.993 1.00 46.72 85 GLY A C 1
ATOM 627 O O . GLY A 1 85 ? 17.034 -11.662 -15.718 1.00 46.72 85 GLY A O 1
ATOM 628 N N . TRP A 1 86 ? 14.864 -11.680 -15.148 1.00 54.50 86 TRP A N 1
ATOM 629 C CA . TRP A 1 86 ? 14.999 -11.404 -13.703 1.00 54.50 86 TRP A CA 1
ATOM 630 C C . TRP A 1 86 ? 15.985 -10.293 -13.274 1.00 54.50 86 TRP A C 1
ATOM 632 O O . TRP A 1 86 ? 16.357 -10.227 -12.103 1.00 54.50 86 TRP A O 1
ATOM 642 N N . ARG A 1 87 ? 16.405 -9.397 -14.174 1.00 50.69 87 ARG A N 1
ATOM 643 C CA . ARG A 1 87 ? 17.269 -8.256 -13.849 1.00 50.69 87 ARG A CA 1
ATOM 644 C C . ARG A 1 87 ? 16.480 -6.957 -13.926 1.00 50.69 87 ARG A C 1
ATOM 646 O O . ARG A 1 87 ? 15.875 -6.648 -14.948 1.00 50.69 87 ARG A O 1
ATOM 653 N N . ILE A 1 88 ? 16.518 -6.209 -12.827 1.00 59.00 88 ILE A N 1
ATOM 654 C CA . ILE A 1 88 ? 15.984 -4.849 -12.730 1.00 59.00 88 ILE A CA 1
ATOM 655 C C . ILE A 1 88 ? 16.989 -3.912 -13.419 1.00 59.00 88 ILE A C 1
ATOM 657 O O . ILE A 1 88 ? 18.188 -3.995 -13.143 1.00 59.00 88 ILE A O 1
ATOM 661 N N . ALA A 1 89 ? 16.512 -3.088 -14.357 1.00 58.62 89 ALA A N 1
ATOM 662 C CA . ALA A 1 89 ? 17.340 -2.251 -15.235 1.00 58.62 89 ALA A CA 1
ATOM 663 C C . ALA A 1 89 ? 17.989 -1.063 -14.515 1.00 58.62 89 ALA A C 1
ATOM 665 O O . ALA A 1 89 ? 19.101 -0.658 -14.851 1.00 58.62 89 ALA A O 1
ATOM 666 N N . ASP A 1 90 ? 17.262 -0.500 -13.550 1.00 66.19 90 ASP A N 1
ATOM 667 C CA . ASP A 1 90 ? 17.515 0.827 -13.011 1.00 66.19 90 ASP A CA 1
ATOM 668 C C . ASP A 1 90 ? 17.544 0.791 -11.477 1.00 66.19 90 ASP A C 1
ATOM 670 O O . ASP A 1 90 ? 16.676 0.209 -10.819 1.00 66.19 90 ASP A O 1
ATOM 674 N N . TRP A 1 91 ? 18.549 1.441 -10.889 1.00 66.38 91 TRP A N 1
ATOM 675 C CA . TRP A 1 91 ? 18.637 1.633 -9.441 1.00 66.38 91 TRP A CA 1
ATOM 676 C C . TRP A 1 91 ? 17.446 2.431 -8.901 1.00 66.38 91 TRP A C 1
ATOM 678 O O . TRP A 1 91 ? 17.059 2.236 -7.746 1.00 66.38 91 TRP A O 1
ATOM 688 N N . GLY A 1 92 ? 16.834 3.279 -9.735 1.00 66.50 92 GLY A N 1
ATOM 689 C CA . GLY A 1 92 ? 15.601 3.989 -9.415 1.00 66.50 92 GLY A CA 1
ATOM 690 C C . GLY A 1 92 ? 14.440 3.041 -9.116 1.00 66.50 92 GLY A C 1
ATOM 691 O O . GLY A 1 92 ? 13.775 3.196 -8.093 1.00 66.50 92 GLY A O 1
ATOM 692 N N . ASP A 1 93 ? 14.238 2.006 -9.931 1.00 68.81 93 ASP A N 1
ATOM 693 C CA . ASP A 1 93 ? 13.142 1.048 -9.741 1.00 68.81 93 ASP A CA 1
ATOM 694 C C . ASP A 1 93 ? 13.324 0.199 -8.483 1.00 68.81 93 ASP A C 1
ATOM 696 O O . ASP A 1 93 ? 12.354 -0.068 -7.772 1.00 68.81 93 ASP A O 1
ATOM 700 N N . ILE A 1 94 ? 14.568 -0.167 -8.153 1.00 71.38 94 ILE A N 1
ATOM 701 C CA . ILE A 1 94 ? 14.896 -0.857 -6.896 1.00 71.38 94 ILE A CA 1
ATOM 702 C C . ILE A 1 94 ? 14.602 0.056 -5.704 1.00 71.38 94 ILE A C 1
ATOM 704 O O . ILE A 1 94 ? 13.972 -0.369 -4.733 1.00 71.38 94 ILE A O 1
ATOM 708 N N . ALA A 1 95 ? 15.023 1.322 -5.777 1.00 71.88 95 ALA A N 1
ATOM 709 C CA . ALA A 1 95 ? 14.759 2.296 -4.729 1.00 71.88 95 ALA A CA 1
ATOM 710 C C . ALA A 1 95 ? 13.251 2.488 -4.519 1.00 71.88 95 ALA A C 1
ATOM 712 O O . ALA A 1 95 ? 12.796 2.447 -3.379 1.00 71.88 95 ALA A O 1
ATOM 713 N N . PHE A 1 96 ? 12.452 2.606 -5.584 1.00 72.81 96 PHE A N 1
ATOM 714 C CA . PHE A 1 96 ? 10.994 2.701 -5.471 1.00 72.81 96 PHE A CA 1
ATOM 715 C C . PHE A 1 9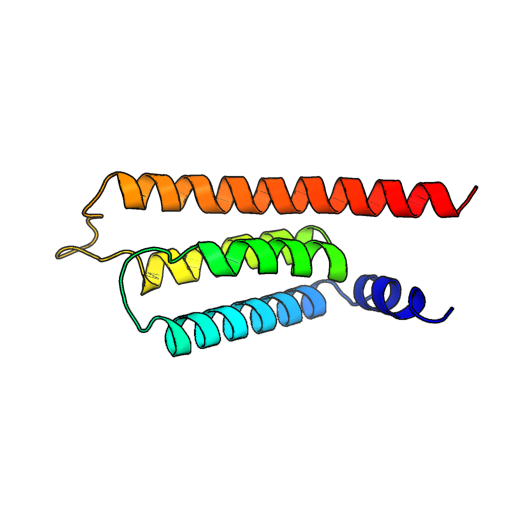6 ? 10.349 1.408 -4.967 1.00 72.81 96 PHE A C 1
ATOM 717 O O . PHE A 1 96 ? 9.443 1.474 -4.135 1.00 72.81 96 PHE A O 1
ATOM 724 N N . ALA A 1 97 ? 10.838 0.243 -5.393 1.00 73.75 97 ALA A N 1
ATOM 725 C CA . ALA A 1 97 ? 10.359 -1.044 -4.906 1.00 73.75 97 ALA A CA 1
ATOM 726 C C . ALA A 1 97 ? 10.620 -1.231 -3.403 1.00 73.75 97 ALA A C 1
ATOM 728 O O . ALA A 1 97 ? 9.844 -1.908 -2.743 1.00 73.75 97 ALA A O 1
ATOM 729 N N . VAL A 1 98 ? 11.659 -0.627 -2.826 1.00 78.88 98 VAL A N 1
ATOM 730 C CA . VAL A 1 98 ? 11.914 -0.703 -1.375 1.00 78.88 98 VAL A CA 1
ATOM 731 C C . VAL A 1 98 ? 11.233 0.439 -0.617 1.00 78.88 98 VAL A C 1
ATOM 733 O O . VAL A 1 98 ? 10.621 0.225 0.431 1.00 78.88 98 VAL A O 1
ATOM 736 N N . LEU A 1 99 ? 11.304 1.658 -1.149 1.00 81.25 99 LEU A N 1
ATOM 737 C CA . LEU A 1 99 ? 10.810 2.858 -0.483 1.00 81.25 99 LEU A CA 1
ATOM 738 C C . LEU A 1 99 ? 9.282 2.907 -0.447 1.00 81.25 99 LEU A C 1
ATOM 740 O O . LEU A 1 99 ? 8.714 3.363 0.542 1.00 81.25 99 LEU A O 1
ATOM 744 N N . PHE A 1 100 ? 8.604 2.411 -1.486 1.00 84.12 100 PHE A N 1
ATOM 745 C CA . PHE A 1 100 ? 7.146 2.385 -1.517 1.00 84.12 100 PHE A CA 1
ATOM 746 C C . PHE A 1 100 ? 6.523 1.549 -0.390 1.00 84.12 100 PHE A C 1
ATOM 748 O O . PHE A 1 100 ? 5.722 2.112 0.353 1.00 84.12 100 PHE A O 1
ATOM 755 N N . PRO A 1 101 ? 6.838 0.251 -0.206 1.00 83.12 101 PRO A N 1
ATOM 756 C CA . PRO A 1 101 ? 6.209 -0.541 0.847 1.00 83.12 101 PRO A CA 1
ATOM 757 C C . PRO A 1 101 ? 6.561 -0.005 2.238 1.00 83.12 101 PRO A C 1
ATOM 759 O O . PRO A 1 101 ? 5.691 0.018 3.107 1.00 83.12 101 PRO A O 1
ATOM 762 N N . ALA A 1 102 ? 7.784 0.503 2.437 1.00 86.00 102 ALA A N 1
ATOM 763 C CA . ALA A 1 102 ? 8.178 1.164 3.679 1.00 86.00 102 ALA A CA 1
ATOM 764 C C . ALA A 1 102 ? 7.347 2.434 3.940 1.00 86.00 102 ALA A C 1
ATOM 766 O O . ALA A 1 102 ? 6.785 2.596 5.023 1.00 86.00 102 ALA A O 1
ATOM 767 N N . GLY A 1 103 ? 7.209 3.305 2.937 1.00 85.69 103 GLY A N 1
ATOM 768 C CA . GLY A 1 103 ? 6.418 4.532 3.022 1.00 85.69 103 GLY A CA 1
ATOM 769 C C . GLY A 1 103 ? 4.921 4.269 3.183 1.00 85.69 103 GLY A C 1
ATOM 770 O O . GLY A 1 103 ? 4.267 4.922 3.989 1.00 85.69 103 GLY A O 1
ATOM 771 N N . ALA A 1 104 ? 4.376 3.279 2.477 1.00 86.12 104 ALA A N 1
ATOM 772 C CA . ALA A 1 104 ? 2.975 2.882 2.566 1.00 86.12 104 ALA A CA 1
ATOM 773 C C . ALA A 1 104 ? 2.649 2.250 3.929 1.00 86.12 104 ALA A C 1
ATOM 775 O O . ALA A 1 104 ? 1.617 2.567 4.520 1.00 86.12 104 ALA A O 1
ATOM 776 N N . ALA A 1 105 ? 3.541 1.409 4.464 1.00 87.06 105 ALA A N 1
ATOM 777 C CA . ALA A 1 105 ? 3.399 0.856 5.808 1.00 87.06 105 ALA A CA 1
ATOM 778 C C . ALA A 1 105 ? 3.496 1.948 6.880 1.00 87.06 105 ALA A C 1
ATOM 780 O O . ALA A 1 105 ? 2.659 1.996 7.782 1.00 87.06 105 ALA A O 1
ATOM 781 N N . PHE A 1 106 ? 4.464 2.859 6.755 1.00 89.06 106 PHE A N 1
ATOM 782 C CA . PHE A 1 106 ? 4.588 4.012 7.643 1.00 89.06 106 PHE A CA 1
ATOM 783 C C . PHE A 1 106 ? 3.331 4.889 7.605 1.00 89.06 106 PHE A C 1
ATOM 785 O O . PHE A 1 106 ? 2.765 5.195 8.652 1.00 89.06 106 PHE A O 1
ATOM 792 N N . ALA A 1 107 ? 2.840 5.226 6.410 1.00 86.56 107 ALA A N 1
ATOM 793 C CA . ALA A 1 107 ? 1.619 6.002 6.234 1.00 86.56 107 ALA A CA 1
ATOM 794 C C . ALA A 1 107 ? 0.406 5.305 6.862 1.00 86.56 107 ALA A C 1
ATOM 796 O O . ALA A 1 107 ? -0.386 5.966 7.530 1.00 86.56 107 ALA A O 1
ATOM 797 N N . ALA A 1 108 ? 0.276 3.984 6.710 1.00 86.69 108 ALA A N 1
ATOM 798 C CA . ALA A 1 108 ? -0.785 3.213 7.352 1.00 86.69 108 ALA A CA 1
ATOM 799 C C . ALA A 1 108 ? -0.693 3.286 8.889 1.00 86.69 108 ALA A C 1
ATOM 801 O O . ALA A 1 108 ? -1.690 3.561 9.555 1.00 86.69 108 ALA A O 1
ATOM 802 N N . VAL A 1 109 ? 0.501 3.115 9.465 1.00 89.25 109 VAL A N 1
ATOM 803 C CA . VAL A 1 109 ? 0.709 3.219 10.920 1.00 89.25 109 VAL A CA 1
ATOM 804 C C . VAL A 1 109 ? 0.368 4.615 11.430 1.00 89.25 109 VAL A C 1
ATOM 806 O O . VAL A 1 109 ? -0.422 4.744 12.362 1.00 89.25 109 VAL A O 1
ATOM 809 N N . VAL A 1 110 ? 0.912 5.659 10.803 1.00 90.19 110 VAL A N 1
ATOM 810 C CA . VAL A 1 110 ? 0.640 7.054 11.179 1.00 90.19 110 VAL A CA 1
ATOM 811 C C . VAL A 1 110 ? -0.853 7.349 11.083 1.00 90.19 110 VAL A C 1
ATOM 813 O O . VAL A 1 110 ? -1.433 7.887 12.020 1.00 90.19 110 VAL A O 1
ATOM 816 N N . THR A 1 111 ? -1.497 6.929 9.995 1.00 89.19 111 THR A N 1
ATOM 817 C CA . THR A 1 111 ? -2.942 7.093 9.800 1.00 89.19 111 THR A CA 1
ATOM 818 C C . THR A 1 111 ? -3.736 6.424 10.918 1.00 89.19 111 THR A C 1
ATOM 820 O O . THR A 1 111 ? -4.653 7.034 11.459 1.00 89.19 111 THR A O 1
ATOM 823 N N . GLU A 1 112 ? -3.383 5.198 11.309 1.00 87.50 112 GLU A N 1
ATOM 824 C CA . GLU A 1 112 ? -4.056 4.510 12.414 1.00 87.50 112 GLU A CA 1
ATOM 825 C C . GLU A 1 112 ? -3.876 5.253 13.743 1.00 87.50 112 GLU A C 1
ATOM 827 O O . GLU A 1 112 ? -4.841 5.382 14.490 1.00 87.50 112 GLU A O 1
ATOM 832 N N . VAL A 1 113 ? -2.677 5.773 14.024 1.00 88.88 113 VAL A N 1
ATOM 833 C CA . VAL A 1 113 ? -2.396 6.558 15.240 1.00 88.88 113 VAL A CA 1
ATOM 834 C C . VAL A 1 113 ? -3.213 7.854 15.268 1.00 88.88 113 VAL A C 1
ATOM 836 O O . VAL A 1 113 ? -3.784 8.214 16.297 1.00 88.88 113 VAL A O 1
ATOM 839 N N . PHE A 1 114 ? -3.322 8.551 14.138 1.00 87.69 114 PHE A N 1
ATOM 840 C CA . PHE A 1 114 ? -4.166 9.742 14.034 1.00 87.69 114 PHE A CA 1
ATOM 841 C C . PHE A 1 114 ? -5.650 9.416 14.219 1.00 87.69 114 PHE A C 1
ATOM 843 O O . PHE A 1 114 ? -6.360 10.129 14.922 1.00 87.69 114 PHE A O 1
ATOM 850 N N . VAL A 1 115 ? -6.128 8.325 13.620 1.00 84.44 115 VAL A N 1
ATOM 851 C CA . VAL A 1 115 ? -7.525 7.905 13.772 1.00 84.44 115 VAL A CA 1
ATOM 852 C C . VAL A 1 115 ? -7.817 7.489 15.216 1.00 84.44 115 VAL A C 1
ATOM 854 O O . VAL A 1 115 ? -8.855 7.875 15.745 1.00 84.44 115 VAL A O 1
ATOM 857 N N . SER A 1 116 ? -6.915 6.754 15.875 1.00 83.50 116 SER A N 1
ATOM 858 C CA . SER A 1 116 ? -7.120 6.290 17.252 1.00 83.50 116 SER A CA 1
ATOM 859 C C . SER A 1 116 ? -7.140 7.442 18.261 1.00 83.50 116 SER A C 1
ATOM 861 O O . SER A 1 116 ? -8.017 7.487 19.125 1.00 83.50 116 SER A O 1
ATOM 863 N N . THR A 1 117 ? -6.229 8.407 18.116 1.00 85.44 117 THR A N 1
ATOM 864 C CA . THR A 1 117 ? -6.190 9.622 18.950 1.00 85.44 117 THR A CA 1
ATOM 865 C C . THR A 1 117 ? -7.422 10.500 18.745 1.00 85.44 117 THR A C 1
ATOM 867 O O . THR A 1 117 ? -8.016 10.949 19.723 1.00 85.44 117 THR A O 1
ATOM 870 N N . ALA A 1 118 ? -7.870 10.679 17.499 1.00 82.00 118 ALA A N 1
ATOM 871 C CA . ALA A 1 118 ? -9.082 11.437 17.196 1.00 82.00 118 ALA A CA 1
ATOM 872 C C . ALA A 1 118 ? -10.349 10.798 17.789 1.00 82.00 118 ALA A C 1
ATOM 874 O O . ALA A 1 118 ? -11.254 11.516 18.206 1.00 82.00 118 ALA A O 1
ATOM 875 N N . THR A 1 119 ? -10.423 9.464 17.847 1.00 76.75 119 THR A N 1
ATOM 876 C CA . THR A 1 119 ? -11.560 8.773 18.473 1.00 76.75 119 THR A CA 1
ATOM 877 C C . THR A 1 119 ? -11.541 8.831 19.998 1.00 76.75 119 THR A C 1
ATOM 879 O O . THR A 1 119 ? -12.608 8.902 20.595 1.00 76.75 119 THR A O 1
ATOM 882 N N . ALA A 1 120 ? -10.360 8.843 20.628 1.00 75.75 120 ALA A N 1
ATOM 883 C CA . ALA A 1 120 ? -10.238 8.902 22.087 1.00 75.75 120 ALA A CA 1
ATOM 884 C C . ALA A 1 120 ? -10.678 10.261 22.660 1.00 75.75 120 ALA A C 1
ATOM 886 O O . ALA A 1 120 ? -11.301 10.309 23.712 1.00 75.75 120 ALA A O 1
ATOM 887 N N . GLY A 1 121 ? -10.420 11.360 21.943 1.00 70.88 121 GLY A N 1
ATOM 888 C CA . GLY A 1 121 ? -10.826 12.706 22.368 1.00 70.88 121 GLY A CA 1
ATOM 889 C C . GLY A 1 121 ? -12.318 13.034 22.199 1.00 70.88 121 GLY A C 1
ATOM 890 O O . GLY A 1 121 ? -12.712 14.151 22.507 1.00 70.88 121 GLY A O 1
ATOM 891 N N . GLN A 1 122 ? -13.146 12.120 21.670 1.00 61.84 122 GLN A N 1
ATOM 892 C CA . GLN A 1 122 ? -14.605 12.311 21.573 1.00 61.84 122 GLN A CA 1
ATOM 893 C C . GLN A 1 122 ? -15.392 11.665 22.725 1.00 61.84 122 GLN A C 1
ATOM 895 O O . GLN A 1 122 ? -16.611 11.826 22.775 1.00 61.84 122 GLN A O 1
ATOM 900 N N . GLU A 1 123 ? -14.728 10.909 23.603 1.00 58.7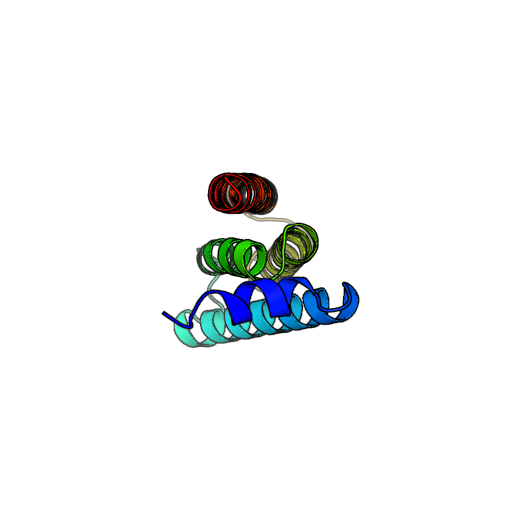2 123 GLU A N 1
ATOM 901 C CA . GLU A 1 123 ? -15.359 10.228 24.745 1.00 58.72 123 GLU A CA 1
ATOM 902 C C . GLU A 1 123 ? -15.232 11.013 26.069 1.00 58.72 123 GLU A C 1
ATOM 904 O O . GLU A 1 123 ? -15.785 10.576 27.079 1.00 58.72 123 GLU A O 1
ATOM 909 N N . GLU A 1 124 ? -14.551 12.168 26.052 1.00 52.81 124 GLU A N 1
ATOM 910 C CA . GLU A 1 124 ? -14.461 13.147 27.154 1.00 52.81 124 GLU A CA 1
ATOM 911 C C . GLU A 1 124 ? -15.474 14.291 26.985 1.00 52.81 124 GLU A C 1
ATOM 913 O O . GLU A 1 124 ? -16.054 14.714 28.013 1.00 52.81 124 GLU A O 1
#

Organism: NCBI:txid2716930

Solvent-accessible surface area (backbone atoms only — not comparable to full-atom values): 6810 Å² total; per-residue (Å²): 143,82,73,70,64,62,51,57,52,52,56,65,54,60,69,70,61,42,39,51,51,27,49,51,54,45,51,50,50,51,52,50,47,39,73,74,63,45,85,56,68,64,79,64,61,65,74,46,46,63,49,20,41,51,35,10,72,46,49,31,46,69,28,6,44,50,30,26,53,51,42,44,51,52,31,53,71,70,30,50,66,67,51,83,76,93,34,77,83,45,73,63,58,55,49,48,65,53,49,45,48,53,51,37,42,50,47,13,52,53,48,39,54,54,52,53,53,60,57,58,70,72,78,117

Mean predicted aligned error: 8.78 Å

Sequence (124 aa):
MTGGSSLLAMRRLPRGRRCLIAAVVILVTFALRVAILGWQPGGAYLPFLPMVVLTTVLLGLAPGLFAAALGWAMAVVWFVEPVGGWRIADWGDIAFAVLFPAGAAFAAVVTEVFVSTATAGQEE

pLDDT: mean 76.46, std 12.17, range [43.66, 90.44]

Radius of gyration: 16.46 Å; Cα contacts (8 Å, |Δi|>4): 117; chains: 1; bounding box: 44×28×47 Å

Nearest PDB structures (foldseek):
  1gh0-assembly1_B  TM=3.851E-01  e=3.593E+00  Limnospira platensis
  1f99-assembly1_B  TM=4.045E-01  e=6.911E+00  Polysiphonia stricta
  7ezx-assembly1_L9  TM=4.139E-01  e=7.268E+00  Porphyridium purpureum
  2uul-assembly1_B  TM=3.743E-01  e=9.829E+00  Phormidium sp.

Secondary structure (DSSP, 8-state):
---HHHHHHHTTS-HHHHHHHHHHHHHHHHHHHHHHHTT-SSSTTTTHHHHHHHHHHHH-HHHHHHHHHHHHHHHHHHHS-EETTTEE--HHHHHHHHHHHHHHHHHHHHHHHHHHHHHHTT--